Protein AF-A0AAX0VH75-F1 (afdb_monomer_lite)

pLDDT: mean 88.53, std 10.2, range [46.5, 97.81]

Structure (mmCIF, N/CA/C/O backbone):
data_AF-A0AAX0VH75-F1
#
_entry.id   AF-A0AAX0VH75-F1
#
loop_
_atom_site.group_PDB
_atom_site.id
_atom_site.type_symbol
_atom_site.label_atom_id
_atom_site.label_alt_id
_atom_site.label_comp_id
_atom_site.label_asym_id
_atom_site.label_entity_id
_atom_site.label_seq_id
_atom_site.pdbx_PDB_ins_code
_atom_site.Cartn_x
_atom_site.Cartn_y
_atom_site.Cartn_z
_atom_site.occupancy
_atom_site.B_iso_or_equiv
_atom_site.auth_seq_id
_atom_site.auth_comp_id
_atom_site.auth_asym_id
_atom_site.auth_atom_id
_atom_site.pdbx_PDB_model_num
ATOM 1 N N . MET A 1 1 ? 9.698 -13.480 22.261 1.00 50.78 1 MET A N 1
ATOM 2 C CA . MET A 1 1 ? 8.468 -12.678 22.106 1.00 50.78 1 MET A CA 1
ATOM 3 C C . MET A 1 1 ? 8.939 -11.273 21.812 1.00 50.78 1 MET A C 1
ATOM 5 O O . MET A 1 1 ? 9.611 -10.732 22.676 1.00 50.78 1 MET A O 1
ATOM 9 N N . ALA A 1 2 ? 8.714 -10.743 20.607 1.00 61.47 2 ALA A N 1
ATOM 10 C CA . ALA A 1 2 ? 9.054 -9.344 20.360 1.00 61.47 2 ALA A CA 1
ATOM 11 C C . ALA A 1 2 ? 8.208 -8.477 21.300 1.00 61.47 2 ALA A C 1
ATOM 13 O O . ALA A 1 2 ? 7.017 -8.759 21.461 1.00 61.47 2 ALA A O 1
ATOM 14 N N . THR A 1 3 ? 8.810 -7.495 21.959 1.00 82.94 3 THR A N 1
ATOM 15 C CA . THR A 1 3 ? 8.063 -6.594 22.846 1.00 82.94 3 THR A CA 1
ATOM 16 C C . THR A 1 3 ? 7.073 -5.760 22.019 1.00 82.94 3 THR A C 1
ATOM 18 O O . THR A 1 3 ? 7.251 -5.573 20.811 1.00 82.94 3 THR A O 1
ATOM 21 N N . ASP A 1 4 ? 6.002 -5.252 22.635 1.00 86.44 4 ASP A N 1
ATOM 22 C CA . ASP A 1 4 ? 5.012 -4.414 21.931 1.00 86.44 4 ASP A CA 1
ATOM 23 C C . ASP A 1 4 ? 5.658 -3.190 21.249 1.00 86.44 4 ASP A C 1
ATOM 25 O O . ASP A 1 4 ? 5.194 -2.716 20.206 1.00 86.44 4 ASP A O 1
ATOM 29 N N . GLU A 1 5 ? 6.763 -2.708 21.817 1.00 89.19 5 GLU A N 1
ATOM 30 C CA . GLU A 1 5 ? 7.578 -1.625 21.282 1.00 89.19 5 GLU A CA 1
ATOM 31 C C . GLU A 1 5 ? 8.346 -2.041 20.021 1.00 89.19 5 GLU A C 1
ATOM 33 O O . GLU A 1 5 ? 8.254 -1.356 19.001 1.00 89.19 5 GLU A O 1
ATOM 38 N N . GLU A 1 6 ? 9.004 -3.204 20.026 1.00 91.25 6 GLU A N 1
ATOM 39 C CA . GLU A 1 6 ? 9.681 -3.757 18.843 1.00 91.25 6 GLU A CA 1
ATOM 40 C C . GLU A 1 6 ? 8.696 -4.001 17.691 1.00 91.25 6 GLU A C 1
ATOM 42 O O . GLU A 1 6 ? 8.967 -3.666 16.534 1.00 91.25 6 GLU A O 1
ATOM 47 N N . ALA A 1 7 ? 7.509 -4.535 17.996 1.00 89.06 7 ALA A N 1
ATOM 48 C CA . ALA A 1 7 ? 6.465 -4.756 16.999 1.00 89.06 7 ALA A CA 1
ATOM 49 C C . ALA A 1 7 ? 5.952 -3.436 16.394 1.00 89.06 7 ALA A C 1
ATOM 51 O O . ALA A 1 7 ? 5.654 -3.365 15.193 1.00 89.06 7 ALA A O 1
ATOM 52 N N . ARG A 1 8 ? 5.851 -2.377 17.207 1.00 90.50 8 ARG A N 1
ATOM 53 C CA . ARG A 1 8 ? 5.499 -1.031 16.741 1.00 90.50 8 ARG A CA 1
ATOM 54 C C . ARG A 1 8 ? 6.602 -0.447 15.861 1.00 90.50 8 ARG A C 1
ATOM 56 O O . ARG A 1 8 ? 6.289 -0.015 14.753 1.00 90.50 8 ARG A O 1
ATOM 63 N N . ALA A 1 9 ? 7.856 -0.506 16.304 1.00 93.31 9 ALA A N 1
ATOM 64 C CA . ALA A 1 9 ? 9.009 -0.012 15.558 1.00 93.31 9 ALA A CA 1
ATOM 65 C C . ALA A 1 9 ? 9.133 -0.696 14.188 1.00 93.31 9 ALA A C 1
ATOM 67 O O . ALA A 1 9 ? 9.241 -0.022 13.166 1.00 93.31 9 ALA A O 1
ATOM 68 N N . ALA A 1 10 ? 8.997 -2.025 14.129 1.00 92.56 10 ALA A N 1
ATOM 69 C CA . ALA A 1 10 ? 9.039 -2.771 12.872 1.00 92.56 10 ALA A CA 1
ATOM 70 C C . ALA A 1 10 ? 7.909 -2.377 11.906 1.00 92.56 10 ALA A C 1
ATOM 72 O O . ALA A 1 10 ? 8.100 -2.342 10.688 1.00 92.56 10 ALA A O 1
ATOM 73 N N . ARG A 1 11 ? 6.708 -2.082 12.422 1.00 91.88 11 ARG A N 1
ATOM 74 C CA . ARG A 1 11 ? 5.596 -1.604 11.589 1.00 91.88 11 ARG A CA 1
ATOM 75 C C . ARG A 1 11 ? 5.873 -0.210 11.041 1.00 91.88 11 ARG A C 1
ATOM 77 O O . ARG A 1 11 ? 5.622 0.025 9.861 1.00 91.88 11 ARG A O 1
ATOM 84 N N . ASP A 1 12 ? 6.334 0.693 11.894 1.00 93.56 12 ASP A N 1
ATOM 85 C CA . ASP A 1 12 ? 6.568 2.083 11.522 1.00 93.56 12 ASP A CA 1
ATOM 86 C C . ASP A 1 12 ? 7.750 2.169 10.527 1.00 93.56 12 ASP A C 1
ATOM 88 O O . ASP A 1 12 ? 7.634 2.855 9.516 1.00 93.56 12 ASP A O 1
ATOM 92 N N . ALA A 1 13 ? 8.790 1.338 10.686 1.00 95.31 13 ALA A N 1
ATOM 93 C CA . ALA A 1 13 ? 9.878 1.184 9.712 1.00 95.31 13 ALA A CA 1
ATOM 94 C C . ALA A 1 13 ? 9.393 0.687 8.336 1.00 95.31 13 ALA A C 1
ATOM 96 O O . ALA A 1 13 ? 9.790 1.220 7.304 1.00 95.31 13 ALA A O 1
ATOM 97 N N . ARG A 1 14 ? 8.485 -0.299 8.293 1.00 93.88 14 ARG A N 1
ATOM 98 C CA . ARG A 1 14 ? 7.885 -0.755 7.022 1.00 93.88 14 ARG A CA 1
ATOM 99 C C . ARG A 1 14 ? 7.065 0.339 6.346 1.00 93.88 14 ARG A C 1
ATOM 101 O O . ARG A 1 14 ? 7.078 0.450 5.125 1.00 93.88 14 ARG A O 1
ATOM 108 N N . LEU A 1 15 ? 6.320 1.119 7.131 1.00 95.44 15 LEU A N 1
ATOM 109 C CA . LEU A 1 15 ? 5.542 2.240 6.607 1.00 95.44 15 LEU A CA 1
ATOM 110 C C . LEU A 1 15 ? 6.460 3.315 6.018 1.00 95.44 15 LEU A C 1
ATOM 112 O O . LEU A 1 15 ? 6.176 3.813 4.931 1.00 95.44 15 LEU A O 1
ATOM 116 N N . GLN A 1 16 ? 7.562 3.610 6.708 1.00 96.38 16 GLN A N 1
ATOM 117 C CA . GLN A 1 16 ? 8.583 4.545 6.256 1.00 96.38 16 GLN A CA 1
ATOM 118 C C . GLN A 1 16 ? 9.238 4.080 4.950 1.00 96.38 16 GLN A C 1
ATOM 120 O O . GLN A 1 16 ? 9.269 4.841 3.991 1.00 96.38 16 GLN A O 1
ATOM 125 N N . GLN A 1 17 ? 9.643 2.812 4.859 1.00 96.56 17 GLN A N 1
ATOM 126 C CA . GLN A 1 17 ? 10.214 2.248 3.632 1.00 96.56 17 GLN A CA 1
ATOM 127 C C . GLN A 1 17 ? 9.259 2.377 2.434 1.00 96.56 17 GLN A C 1
ATOM 129 O O . GLN A 1 17 ? 9.669 2.743 1.332 1.00 96.56 17 GLN A O 1
ATOM 134 N N . LEU A 1 18 ? 7.966 2.085 2.631 1.00 96.31 18 LEU A N 1
ATOM 135 C CA . LEU A 1 18 ? 6.978 2.229 1.561 1.00 96.31 18 LEU A CA 1
ATOM 136 C C . LEU A 1 18 ? 6.772 3.700 1.168 1.00 96.31 18 LEU A C 1
ATOM 138 O O . LEU A 1 18 ? 6.535 3.996 -0.002 1.00 96.31 18 LEU A O 1
ATOM 142 N N . HIS A 1 19 ? 6.855 4.613 2.136 1.00 96.31 19 HIS A N 1
ATOM 143 C CA . HIS A 1 19 ? 6.774 6.047 1.888 1.00 96.31 19 HIS A CA 1
ATOM 144 C C . HIS A 1 19 ? 7.971 6.552 1.084 1.00 96.31 19 HIS A C 1
ATOM 146 O O . HIS A 1 19 ? 7.763 7.183 0.057 1.00 96.31 19 HIS A O 1
ATOM 152 N N . GLU A 1 20 ? 9.195 6.203 1.475 1.00 97.81 20 GLU A N 1
ATOM 153 C CA . GLU A 1 20 ? 10.419 6.546 0.738 1.00 97.81 20 GLU A CA 1
ATOM 154 C C . GLU A 1 20 ? 10.370 6.038 -0.701 1.00 97.81 20 GLU A C 1
ATOM 156 O O . GLU A 1 20 ? 10.697 6.767 -1.634 1.00 97.81 20 GLU A O 1
ATOM 161 N N . ARG A 1 21 ? 9.869 4.816 -0.901 1.00 97.06 21 ARG A N 1
ATOM 162 C CA . ARG A 1 21 ? 9.662 4.262 -2.238 1.00 97.06 21 ARG A CA 1
ATOM 163 C C . ARG A 1 21 ? 8.667 5.078 -3.064 1.00 97.06 21 ARG A C 1
ATOM 165 O O . ARG A 1 21 ? 8.894 5.290 -4.252 1.00 97.06 21 ARG A O 1
ATOM 172 N N . LEU A 1 22 ? 7.554 5.498 -2.462 1.00 96.56 22 LEU A N 1
ATOM 173 C CA . LEU A 1 22 ? 6.585 6.357 -3.142 1.00 96.56 22 LEU A CA 1
ATOM 174 C C . LEU A 1 22 ? 7.213 7.707 -3.498 1.00 96.56 22 LEU A C 1
ATOM 176 O O . LEU A 1 22 ? 7.032 8.158 -4.623 1.00 96.56 22 LEU A O 1
ATOM 180 N N . THR A 1 23 ? 7.948 8.325 -2.573 1.00 96.94 23 THR A N 1
ATOM 181 C CA . THR A 1 23 ? 8.645 9.593 -2.814 1.00 96.94 23 THR A CA 1
ATOM 182 C C . THR A 1 23 ? 9.612 9.458 -3.983 1.00 96.94 23 THR A C 1
ATOM 184 O O . THR A 1 23 ? 9.488 10.203 -4.946 1.00 96.94 23 THR A O 1
ATOM 187 N N . ALA A 1 24 ? 10.456 8.422 -3.988 1.00 96.06 24 ALA A N 1
ATOM 188 C CA . ALA A 1 24 ? 11.366 8.156 -5.098 1.00 96.06 24 ALA A CA 1
ATOM 189 C C . ALA A 1 24 ? 10.626 7.963 -6.434 1.00 96.06 24 ALA A C 1
ATOM 191 O O . ALA A 1 24 ? 11.065 8.479 -7.455 1.00 96.06 24 ALA A O 1
ATOM 192 N N . ALA A 1 25 ? 9.488 7.259 -6.444 1.00 94.44 25 ALA A N 1
ATOM 193 C CA . ALA A 1 25 ? 8.685 7.083 -7.656 1.00 94.44 25 ALA A CA 1
ATOM 194 C C . ALA A 1 25 ? 8.087 8.404 -8.170 1.00 94.44 25 ALA A C 1
ATOM 196 O O . ALA A 1 25 ? 7.979 8.592 -9.379 1.00 94.44 25 ALA A O 1
ATOM 197 N N . VAL A 1 26 ? 7.704 9.312 -7.268 1.00 94.31 26 VAL A N 1
ATOM 198 C CA . VAL A 1 26 ? 7.225 10.655 -7.624 1.00 94.31 26 VAL A CA 1
ATOM 199 C C . VAL A 1 26 ? 8.375 11.529 -8.126 1.00 94.31 26 VAL A C 1
ATOM 201 O O . VAL A 1 26 ? 8.192 12.232 -9.115 1.00 94.31 26 VAL A O 1
ATOM 204 N N . ASP A 1 27 ? 9.561 11.439 -7.521 1.00 95.00 27 ASP A N 1
ATOM 205 C CA . ASP A 1 27 ? 10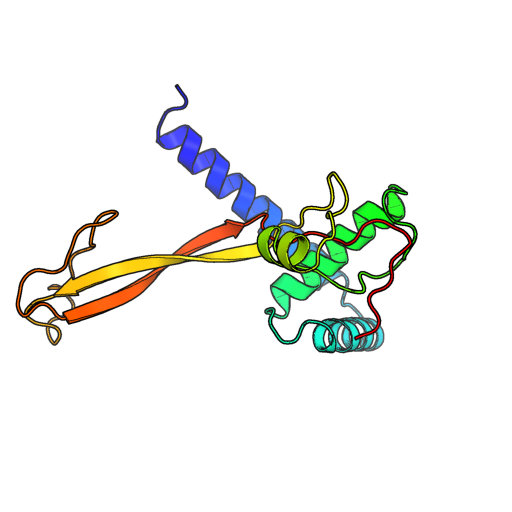.750 12.200 -7.930 1.00 95.00 27 ASP A CA 1
ATOM 206 C C . ASP A 1 27 ? 11.218 11.851 -9.354 1.00 95.00 27 ASP A C 1
ATOM 208 O O . ASP A 1 27 ? 11.831 12.681 -10.021 1.00 95.00 27 ASP A O 1
ATOM 212 N N . GLN A 1 28 ? 10.899 10.651 -9.857 1.00 91.62 28 GLN A N 1
ATOM 213 C CA . GLN A 1 28 ? 11.158 10.270 -11.253 1.00 91.62 28 GLN A CA 1
ATOM 214 C C . GLN A 1 28 ? 10.203 10.934 -12.262 1.00 91.62 28 GLN A C 1
ATOM 216 O O . GLN A 1 28 ? 10.451 10.874 -13.465 1.00 91.62 28 GLN A O 1
ATOM 221 N N . LEU A 1 29 ? 9.115 11.576 -11.819 1.00 93.31 29 LEU A N 1
ATOM 222 C CA . LEU A 1 29 ? 8.161 12.269 -12.692 1.00 93.31 29 LEU A CA 1
ATOM 223 C C . LEU A 1 29 ? 8.628 13.702 -12.987 1.00 93.31 29 LEU A C 1
ATOM 225 O O . LEU A 1 29 ? 8.005 14.684 -12.577 1.00 93.31 29 LEU A O 1
ATOM 229 N N . VAL A 1 30 ? 9.755 13.817 -13.688 1.00 93.88 30 VAL A N 1
ATOM 230 C CA . VAL A 1 30 ? 10.450 15.094 -13.913 1.00 93.88 30 VAL A CA 1
ATOM 231 C C . VAL A 1 30 ? 9.870 15.863 -15.104 1.00 93.88 30 VAL A C 1
ATOM 233 O O . VAL A 1 30 ? 9.799 17.092 -15.074 1.00 93.88 30 VAL A O 1
ATOM 236 N N . SER A 1 31 ? 9.438 15.164 -16.157 1.00 93.75 31 SER A N 1
ATOM 237 C CA . SER A 1 31 ? 8.956 15.770 -17.403 1.00 93.75 31 SER A CA 1
ATOM 238 C C . SER A 1 31 ? 7.449 15.609 -17.618 1.00 93.75 31 SER A C 1
ATOM 240 O O . SER A 1 31 ? 6.797 14.733 -17.048 1.00 93.75 31 SER A O 1
ATOM 242 N N . GLY A 1 32 ? 6.878 16.429 -18.509 1.00 91.88 32 GLY A N 1
ATOM 243 C CA . GLY A 1 32 ? 5.473 16.297 -18.913 1.00 91.88 32 GLY A CA 1
ATOM 244 C C . GLY A 1 32 ? 5.141 14.930 -19.528 1.00 91.88 32 GLY A C 1
ATOM 245 O O . GLY A 1 32 ? 4.052 14.409 -19.295 1.00 91.88 32 GLY A O 1
ATOM 246 N N . GLU A 1 33 ? 6.084 14.311 -20.243 1.00 93.06 33 GLU A N 1
ATOM 247 C CA . GLU A 1 33 ? 5.914 12.955 -20.783 1.00 93.06 33 GLU A CA 1
ATOM 248 C C . GLU A 1 33 ? 5.925 11.886 -19.679 1.00 93.06 33 GLU A C 1
ATOM 250 O O . GLU A 1 33 ? 5.184 10.906 -19.767 1.00 93.06 33 GLU A O 1
ATOM 255 N N . ASP A 1 34 ? 6.689 12.076 -18.597 1.00 90.31 34 ASP A N 1
ATOM 256 C CA . ASP A 1 34 ? 6.638 11.180 -17.432 1.00 90.31 34 ASP A CA 1
ATOM 257 C C . ASP A 1 34 ? 5.266 11.238 -16.762 1.00 90.31 34 ASP A C 1
ATOM 259 O O . ASP A 1 34 ? 4.645 10.203 -16.506 1.00 90.31 34 ASP A O 1
ATOM 263 N N . TRP A 1 35 ? 4.746 12.451 -16.560 1.00 92.56 35 TRP A N 1
ATOM 264 C CA . TRP A 1 35 ? 3.404 12.662 -16.023 1.00 92.56 35 TRP A CA 1
ATOM 265 C C . TRP A 1 35 ? 2.321 12.067 -16.918 1.00 92.56 35 TRP A C 1
ATOM 267 O O . TRP A 1 35 ? 1.404 11.413 -16.418 1.00 92.56 35 TRP A O 1
ATOM 277 N N . LYS A 1 36 ? 2.428 12.240 -18.238 1.00 94.00 36 LYS A N 1
ATOM 278 C CA . LYS A 1 36 ? 1.485 11.665 -19.199 1.00 94.00 36 LYS A CA 1
ATOM 279 C C . LYS A 1 36 ? 1.452 10.140 -19.102 1.00 94.00 36 LYS A C 1
ATOM 281 O O . LYS A 1 36 ? 0.376 9.579 -18.895 1.00 94.00 36 LYS A O 1
ATOM 286 N N . ARG A 1 37 ? 2.614 9.479 -19.149 1.00 89.75 37 ARG A N 1
ATOM 287 C CA . ARG A 1 37 ? 2.721 8.016 -19.001 1.00 89.75 37 ARG A CA 1
ATOM 288 C C . ARG A 1 37 ? 2.158 7.534 -17.662 1.00 89.75 37 ARG A C 1
ATOM 290 O O . ARG A 1 37 ? 1.399 6.564 -17.617 1.00 89.75 37 ARG A O 1
ATOM 297 N N . ALA A 1 38 ? 2.464 8.237 -16.570 1.00 90.06 38 ALA A N 1
ATOM 298 C CA . ALA A 1 38 ? 1.939 7.910 -15.246 1.00 90.06 38 ALA A CA 1
ATOM 299 C C . ALA A 1 38 ? 0.403 8.012 -15.182 1.00 90.06 38 ALA A C 1
ATOM 301 O O . ALA A 1 38 ? -0.257 7.142 -14.605 1.00 90.06 38 ALA A O 1
ATOM 302 N N . LEU A 1 39 ? -0.185 9.045 -15.793 1.00 92.44 39 LEU A N 1
ATOM 303 C CA . LEU A 1 39 ? -1.636 9.243 -15.843 1.00 92.44 39 LEU A CA 1
ATOM 304 C C . LEU A 1 39 ? -2.339 8.216 -16.742 1.00 92.44 39 LEU A C 1
ATOM 306 O O . LEU A 1 39 ? -3.387 7.691 -16.356 1.00 92.44 39 LEU A O 1
ATOM 310 N N . GLU A 1 40 ? -1.759 7.879 -17.896 1.00 91.62 40 GLU A N 1
ATOM 311 C CA . GLU A 1 40 ? -2.257 6.819 -18.786 1.00 91.62 40 GLU A CA 1
ATOM 312 C C . GLU A 1 40 ? -2.323 5.471 -18.059 1.00 91.62 40 GLU A C 1
ATOM 314 O O . GLU A 1 40 ? -3.330 4.755 -18.115 1.00 91.62 40 GLU A O 1
ATOM 319 N N . PHE A 1 41 ? -1.288 5.150 -17.286 1.00 88.56 41 PHE A N 1
ATOM 320 C CA . PHE A 1 41 ? -1.288 3.959 -16.452 1.00 88.56 41 PHE A CA 1
ATOM 321 C C . PHE A 1 41 ? -2.301 4.039 -15.304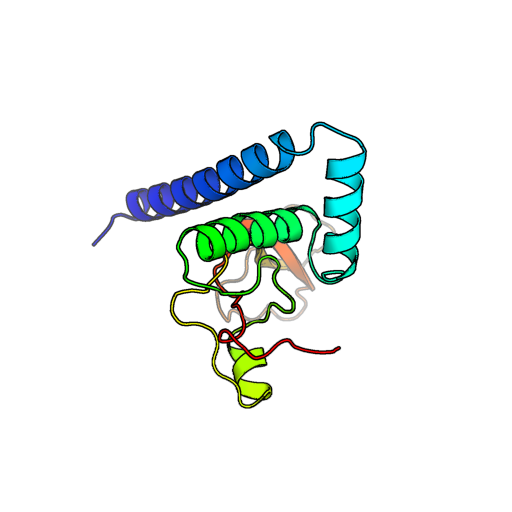 1.00 88.56 41 PHE A C 1
ATOM 323 O O . PHE A 1 41 ? -3.052 3.086 -15.077 1.00 88.56 41 PHE A O 1
ATOM 330 N N . ALA A 1 42 ? -2.406 5.180 -14.618 1.00 90.31 42 ALA A N 1
ATOM 331 C CA . ALA A 1 42 ? -3.388 5.376 -13.551 1.00 90.31 42 ALA A CA 1
ATOM 332 C C . ALA A 1 42 ? -4.835 5.196 -14.021 1.00 90.31 42 ALA A C 1
ATOM 334 O O . ALA A 1 42 ? -5.653 4.621 -13.294 1.00 90.31 42 ALA A O 1
ATOM 335 N N . ALA A 1 43 ? -5.149 5.565 -15.264 1.00 90.44 43 ALA A N 1
ATOM 336 C CA . ALA A 1 43 ? -6.462 5.323 -15.857 1.00 90.44 43 ALA A CA 1
ATOM 337 C C . ALA A 1 43 ? -6.827 3.820 -15.918 1.00 90.44 43 ALA A C 1
ATOM 339 O O . ALA A 1 43 ? -8.004 3.439 -15.820 1.00 90.44 43 ALA A O 1
ATOM 340 N N . ARG A 1 44 ? -5.831 2.923 -15.991 1.00 86.75 44 ARG A N 1
ATOM 341 C CA . ARG A 1 44 ? -6.027 1.460 -15.949 1.00 86.75 44 ARG A CA 1
ATOM 342 C C . ARG A 1 44 ? -6.348 0.950 -14.537 1.00 86.75 44 ARG A C 1
ATOM 344 O O . ARG A 1 44 ? -6.954 -0.115 -14.402 1.00 86.75 44 ARG A O 1
ATOM 351 N N . PHE A 1 45 ? -6.053 1.723 -13.495 1.00 85.62 45 PHE A N 1
ATOM 352 C CA . PHE A 1 45 ? -6.261 1.361 -12.091 1.00 85.62 45 PHE A CA 1
ATOM 353 C C . PHE A 1 45 ? -7.202 2.326 -11.357 1.00 85.62 45 PHE A C 1
ATOM 355 O O . PHE A 1 45 ? -7.015 2.595 -10.178 1.00 85.62 45 PHE A O 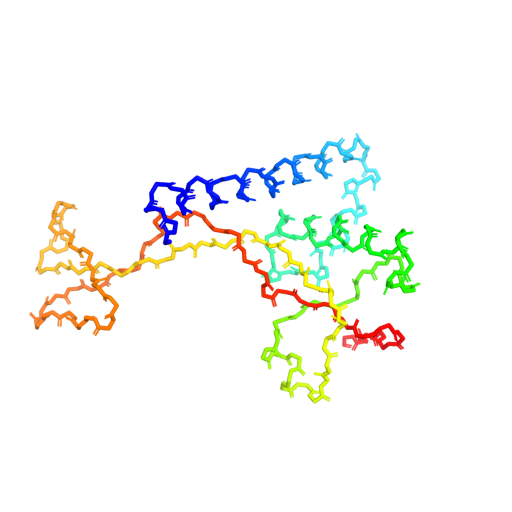1
ATOM 362 N N . ARG A 1 46 ? -8.296 2.763 -12.002 1.00 84.75 46 ARG A N 1
ATOM 363 C CA . ARG A 1 46 ? -9.293 3.718 -11.451 1.00 84.75 46 ARG A CA 1
ATOM 364 C C . ARG A 1 46 ? -9.839 3.438 -10.038 1.00 84.75 46 ARG A C 1
ATOM 366 O O . ARG A 1 46 ? -10.392 4.327 -9.409 1.00 84.75 46 ARG A O 1
ATOM 373 N N . ALA A 1 47 ? -9.746 2.199 -9.553 1.00 87.38 47 ALA A N 1
ATOM 374 C CA . ALA A 1 47 ? -10.165 1.815 -8.201 1.00 87.38 47 ALA A CA 1
ATOM 375 C C . ALA A 1 47 ? -9.054 1.983 -7.143 1.00 87.38 47 ALA A C 1
ATOM 377 O O . ALA A 1 47 ? -9.241 1.595 -5.989 1.00 87.38 47 ALA A O 1
ATOM 378 N N . LYS A 1 48 ? -7.876 2.475 -7.533 1.00 89.12 48 LYS A N 1
ATOM 379 C CA . LYS A 1 48 ? -6.721 2.733 -6.673 1.00 89.12 48 LYS A CA 1
ATOM 380 C C . LYS A 1 48 ? -6.469 4.230 -6.602 1.00 89.12 48 LYS A C 1
ATOM 382 O O . LYS A 1 48 ? -6.796 4.971 -7.524 1.00 89.12 48 LYS A O 1
ATOM 387 N N . SER A 1 49 ? -5.880 4.673 -5.494 1.00 92.94 49 SER A N 1
ATOM 388 C CA . SER A 1 49 ? -5.335 6.026 -5.433 1.00 92.94 49 SER A CA 1
ATOM 389 C C . SER A 1 49 ? -4.176 6.154 -6.421 1.00 92.94 49 SER A C 1
ATOM 391 O O . SER A 1 49 ? -3.511 5.165 -6.745 1.00 92.94 49 SER A O 1
ATOM 393 N N . PHE A 1 50 ? -3.903 7.379 -6.865 1.00 93.81 50 PHE A N 1
ATOM 394 C CA . PHE A 1 50 ? -2.744 7.661 -7.708 1.00 93.81 50 PHE A CA 1
ATOM 395 C C . PHE A 1 50 ? -1.438 7.184 -7.045 1.00 93.81 50 PHE A C 1
ATOM 397 O O . PHE A 1 50 ? -0.664 6.459 -7.657 1.00 93.81 50 PHE A O 1
ATOM 404 N N . ASN A 1 51 ? -1.266 7.432 -5.744 1.00 95.00 51 ASN A N 1
ATOM 405 C CA . ASN A 1 51 ? -0.097 6.959 -4.993 1.00 95.00 51 ASN A CA 1
ATOM 406 C C . ASN A 1 51 ? 0.039 5.428 -4.989 1.00 95.00 51 ASN A C 1
ATOM 408 O O . ASN A 1 51 ? 1.124 4.904 -5.220 1.00 95.00 51 ASN A O 1
ATOM 412 N N . ASN A 1 52 ? -1.053 4.688 -4.755 1.00 94.75 52 ASN A N 1
ATOM 413 C CA . ASN A 1 52 ? -0.994 3.223 -4.802 1.00 94.75 52 ASN A CA 1
ATOM 414 C C . ASN A 1 52 ? -0.748 2.715 -6.229 1.00 94.75 52 ASN A C 1
ATOM 416 O O . ASN A 1 52 ? -0.093 1.696 -6.402 1.00 94.75 52 ASN A O 1
ATOM 420 N N . THR A 1 53 ? -1.214 3.442 -7.243 1.00 93.69 53 THR A N 1
ATOM 421 C CA . THR A 1 53 ? -0.899 3.159 -8.647 1.00 93.69 53 THR A CA 1
ATOM 422 C C . THR A 1 53 ? 0.602 3.304 -8.914 1.00 93.69 53 THR A C 1
ATOM 424 O O . THR A 1 53 ? 1.204 2.389 -9.469 1.00 93.69 53 THR A O 1
ATOM 427 N N . LEU A 1 54 ? 1.230 4.401 -8.481 1.00 94.19 54 LEU A N 1
ATOM 428 C CA . LEU A 1 54 ? 2.679 4.586 -8.628 1.00 94.19 54 LEU A CA 1
ATOM 429 C C . LEU A 1 54 ? 3.475 3.515 -7.870 1.00 94.19 54 LEU A C 1
ATOM 431 O O . LEU A 1 54 ? 4.457 2.993 -8.390 1.00 94.19 54 LEU A O 1
ATOM 435 N N . LEU A 1 55 ? 3.019 3.115 -6.678 1.00 95.06 55 LEU A N 1
ATOM 436 C CA . LEU A 1 55 ? 3.628 2.008 -5.936 1.00 95.06 55 LEU A CA 1
ATOM 437 C C . LEU A 1 55 ? 3.550 0.679 -6.694 1.00 95.06 55 LEU A C 1
ATOM 439 O O . LEU A 1 55 ? 4.526 -0.071 -6.699 1.00 95.06 55 LEU A O 1
ATOM 443 N N . ILE A 1 56 ? 2.407 0.372 -7.309 1.00 93.38 56 ILE A N 1
ATOM 444 C CA . ILE A 1 56 ? 2.226 -0.818 -8.153 1.00 93.38 56 ILE A CA 1
ATOM 445 C C . ILE A 1 56 ? 3.185 -0.770 -9.343 1.00 93.38 56 ILE A C 1
ATOM 447 O O . ILE A 1 56 ? 3.861 -1.764 -9.600 1.00 93.38 56 ILE A O 1
ATOM 451 N N . TRP A 1 57 ? 3.265 0.373 -10.036 1.00 92.25 57 TRP A N 1
ATOM 452 C CA . TRP A 1 57 ? 4.189 0.568 -11.156 1.00 92.25 57 TRP A CA 1
ATOM 453 C C . TRP A 1 57 ? 5.621 0.291 -10.71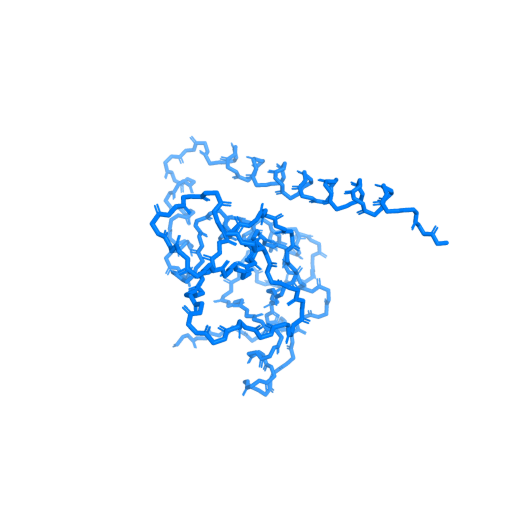4 1.00 92.25 57 TRP A C 1
ATOM 455 O O . TRP A 1 57 ? 6.274 -0.588 -11.270 1.00 92.25 57 TRP A O 1
ATOM 465 N N . ALA A 1 58 ? 6.110 1.016 -9.705 1.00 93.50 58 ALA A N 1
ATOM 466 C CA . ALA A 1 58 ? 7.494 0.909 -9.263 1.00 93.50 58 ALA A CA 1
ATOM 467 C C . ALA A 1 58 ? 7.838 -0.532 -8.866 1.00 93.50 58 ALA A C 1
ATOM 469 O O . ALA A 1 58 ? 8.873 -1.047 -9.259 1.00 93.50 58 ALA A O 1
ATOM 470 N N . GLN A 1 59 ? 6.967 -1.207 -8.109 1.00 94.31 59 GLN A N 1
ATOM 471 C CA . GLN A 1 59 ? 7.197 -2.601 -7.701 1.00 94.31 59 GLN A CA 1
ATOM 472 C C . GLN A 1 59 ? 7.172 -3.573 -8.875 1.00 94.31 59 GLN A C 1
ATOM 474 O O . GLN A 1 59 ? 7.887 -4.572 -8.862 1.00 94.31 59 GLN A O 1
ATOM 479 N N . HIS A 1 60 ? 6.344 -3.308 -9.882 1.00 92.19 60 HIS A N 1
ATOM 480 C CA . HIS A 1 60 ? 6.340 -4.101 -11.099 1.00 92.19 60 HIS A CA 1
ATOM 481 C C . HIS A 1 60 ? 7.641 -3.937 -11.886 1.00 92.19 60 HIS A C 1
ATOM 483 O O . HIS A 1 60 ? 8.162 -4.932 -12.383 1.00 92.19 60 HIS A O 1
ATOM 489 N N . LEU A 1 61 ? 8.165 -2.712 -11.977 1.00 91.38 61 LEU A N 1
ATOM 490 C CA . LEU A 1 61 ? 9.421 -2.441 -12.667 1.00 91.38 61 LEU A CA 1
ATOM 491 C C . LEU A 1 61 ? 10.581 -3.222 -12.034 1.00 91.38 61 LEU A C 1
ATOM 493 O O . LEU A 1 61 ? 11.257 -3.941 -12.760 1.00 91.38 61 LEU A O 1
ATOM 497 N N . ASP A 1 62 ? 10.718 -3.222 -10.700 1.00 92.56 62 ASP A N 1
ATOM 498 C CA . ASP A 1 62 ? 11.727 -4.049 -10.011 1.00 92.56 62 ASP A CA 1
ATOM 499 C C . ASP A 1 62 ? 11.600 -5.536 -10.380 1.00 92.56 62 ASP A C 1
ATOM 501 O O . ASP A 1 62 ? 12.591 -6.238 -10.580 1.00 92.56 62 ASP A O 1
ATOM 505 N N . LEU A 1 63 ? 10.365 -6.050 -10.449 1.00 91.56 63 LEU A N 1
ATOM 506 C CA . LEU A 1 63 ? 10.116 -7.442 -10.819 1.00 91.56 63 LEU A CA 1
ATOM 507 C C . LEU A 1 63 ? 10.486 -7.710 -12.281 1.00 91.56 63 LEU A C 1
ATOM 509 O O . LEU A 1 63 ? 10.968 -8.801 -12.583 1.00 91.56 63 LEU A O 1
ATOM 513 N N . TYR A 1 64 ? 10.248 -6.755 -13.178 1.00 91.06 64 TYR A N 1
ATOM 514 C CA . TYR A 1 64 ? 10.605 -6.861 -14.590 1.00 91.06 64 TYR A CA 1
ATOM 515 C C . TYR A 1 64 ? 12.125 -6.844 -14.777 1.00 91.06 64 TYR A C 1
ATOM 517 O O . TYR A 1 64 ? 12.670 -7.744 -15.410 1.00 91.06 64 TYR A O 1
ATOM 525 N N . GLU A 1 65 ? 12.818 -5.900 -14.140 1.00 92.06 65 GLU A N 1
ATOM 526 C CA . GLU A 1 65 ? 14.283 -5.796 -14.157 1.00 92.06 65 GLU A CA 1
ATOM 527 C C . GLU A 1 65 ? 14.955 -7.032 -13.546 1.00 92.06 65 GLU A C 1
ATOM 529 O O . GLU A 1 65 ? 15.963 -7.519 -14.055 1.00 92.06 65 GLU A O 1
ATOM 534 N N . ALA A 1 66 ? 14.353 -7.615 -12.506 1.00 91.44 66 ALA A N 1
ATOM 535 C CA . ALA A 1 66 ? 14.798 -8.875 -11.916 1.00 91.44 66 ALA A CA 1
ATOM 536 C C . ALA A 1 66 ? 14.403 -10.129 -12.732 1.00 91.44 66 ALA A C 1
ATOM 538 O O . ALA A 1 66 ? 14.602 -11.252 -12.258 1.00 91.44 66 ALA A O 1
ATOM 539 N N . GLY A 1 67 ? 13.785 -9.974 -13.910 1.00 91.00 67 GLY A N 1
ATOM 540 C CA . GLY A 1 67 ? 13.355 -11.076 -14.779 1.00 91.00 67 GLY A CA 1
ATOM 541 C C . GLY A 1 67 ? 12.240 -11.951 -14.191 1.00 91.00 67 GLY A C 1
ATOM 542 O O . GLY A 1 67 ? 12.042 -13.089 -14.614 1.00 91.00 67 GLY A O 1
ATOM 543 N N . ARG A 1 68 ? 11.513 -11.457 -13.181 1.00 88.94 68 ARG A N 1
ATOM 544 C CA . ARG A 1 68 ? 10.401 -12.166 -12.520 1.00 88.94 68 ARG A CA 1
ATOM 545 C C . ARG A 1 68 ? 9.082 -12.041 -13.278 1.00 88.94 68 ARG A C 1
ATOM 547 O O . ARG A 1 68 ? 8.187 -12.857 -13.066 1.00 88.94 68 ARG A O 1
ATOM 554 N N . THR A 1 69 ? 8.960 -11.044 -14.148 1.00 85.75 69 THR A N 1
ATOM 555 C CA . THR A 1 69 ? 7.855 -10.880 -15.099 1.00 85.75 69 THR A CA 1
ATOM 556 C C . THR A 1 69 ? 8.423 -10.591 -16.484 1.00 85.75 69 THR A C 1
ATOM 558 O O . THR A 1 69 ? 9.465 -9.958 -16.608 1.00 85.75 69 THR A O 1
ATOM 561 N N . SER A 1 70 ? 7.748 -11.076 -17.524 1.00 84.56 70 SER A N 1
ATOM 562 C CA . SER A 1 70 ? 8.123 -10.839 -18.922 1.00 84.56 70 SER A CA 1
ATOM 563 C C . SER A 1 70 ? 7.463 -9.598 -19.519 1.00 84.56 70 SER A C 1
ATOM 565 O O . SER A 1 70 ? 7.906 -9.105 -20.551 1.00 84.56 70 SER A O 1
ATOM 567 N N . ALA A 1 71 ? 6.390 -9.101 -18.901 1.00 85.12 71 ALA A N 1
ATOM 568 C CA . ALA A 1 71 ? 5.735 -7.875 -19.333 1.00 85.12 71 ALA A CA 1
ATOM 569 C C . ALA A 1 71 ? 6.430 -6.671 -18.680 1.00 85.12 71 ALA A C 1
ATOM 571 O O . ALA A 1 71 ? 6.695 -6.752 -17.482 1.00 85.12 71 ALA A O 1
ATOM 572 N N . PRO A 1 72 ? 6.673 -5.565 -19.410 1.00 84.56 72 PRO A N 1
ATOM 573 C CA . PRO A 1 72 ? 7.253 -4.339 -18.851 1.00 84.56 72 PRO A CA 1
ATOM 574 C C . PRO A 1 72 ? 6.246 -3.523 -18.024 1.00 84.56 72 PRO A C 1
ATOM 576 O O . PRO A 1 72 ? 6.636 -2.782 -17.126 1.00 84.56 72 PRO A O 1
ATOM 579 N N . GLU A 1 73 ? 4.941 -3.727 -18.241 1.00 82.06 73 GLU A N 1
ATOM 580 C CA . GLU A 1 73 ? 3.867 -3.071 -17.486 1.00 82.06 73 GLU A CA 1
ATOM 581 C C . GLU A 1 73 ? 2.836 -4.067 -16.932 1.00 82.06 73 GLU A C 1
ATOM 583 O O . GLU A 1 73 ? 2.454 -5.025 -17.621 1.00 82.06 73 GLU A O 1
ATOM 588 N N . PRO A 1 74 ? 2.295 -3.828 -15.722 1.00 83.69 74 PRO A N 1
ATOM 589 C CA . PRO A 1 74 ? 1.280 -4.699 -15.158 1.00 83.69 74 PRO A CA 1
ATOM 590 C C . PRO A 1 74 ? -0.063 -4.454 -15.852 1.00 83.69 74 PRO A C 1
ATOM 592 O O . PRO A 1 74 ? -0.580 -3.339 -15.910 1.00 83.69 74 PRO A O 1
ATOM 595 N N . THR A 1 75 ? -0.677 -5.526 -16.348 1.00 77.25 75 THR A N 1
ATOM 596 C CA . THR A 1 75 ? -1.975 -5.433 -17.039 1.00 77.25 75 THR A CA 1
ATOM 597 C C . THR A 1 75 ? -3.157 -5.510 -16.074 1.00 77.25 75 THR A C 1
ATOM 599 O O . THR A 1 75 ? -4.208 -4.916 -16.314 1.00 77.25 75 THR A O 1
ATOM 602 N N . PHE A 1 76 ? -2.988 -6.227 -14.965 1.00 80.06 76 PHE A N 1
ATOM 603 C CA . PHE A 1 76 ? -4.025 -6.421 -13.964 1.00 80.06 76 PHE A CA 1
ATOM 604 C C . PHE A 1 76 ? -3.400 -6.713 -12.604 1.00 80.06 76 PHE A C 1
ATOM 606 O O . PHE A 1 76 ? -2.390 -7.406 -12.514 1.00 80.06 76 PHE A O 1
ATOM 613 N N . VAL A 1 77 ? -4.012 -6.195 -11.543 1.00 84.75 77 VAL A N 1
ATOM 614 C CA . VAL A 1 77 ? -3.591 -6.437 -10.163 1.00 84.75 77 VAL A CA 1
ATOM 615 C C . VAL A 1 77 ? -4.837 -6.661 -9.328 1.00 84.75 77 VAL A C 1
ATOM 617 O O . VAL A 1 77 ? -5.801 -5.895 -9.402 1.00 84.75 77 VAL A O 1
ATOM 620 N N . ALA A 1 78 ? -4.823 -7.725 -8.535 1.00 85.06 78 ALA A N 1
ATOM 621 C CA . ALA A 1 78 ? -5.977 -8.127 -7.751 1.00 85.06 78 ALA A CA 1
ATOM 622 C C . ALA A 1 78 ? -5.589 -8.766 -6.423 1.00 85.06 78 ALA A C 1
ATOM 624 O O . ALA A 1 78 ? -4.475 -9.251 -6.229 1.00 85.06 78 ALA A O 1
ATOM 625 N N . GLY A 1 79 ? -6.557 -8.783 -5.507 1.00 86.56 79 GLY A N 1
ATOM 626 C CA . GLY A 1 79 ? -6.447 -9.509 -4.251 1.00 86.56 79 GLY A CA 1
ATOM 627 C C . GLY A 1 79 ? -6.390 -11.022 -4.458 1.00 86.56 79 GLY A C 1
ATOM 628 O O . GLY A 1 79 ? -6.993 -11.544 -5.393 1.00 86.56 79 GLY A O 1
ATOM 629 N N . TYR A 1 80 ? -5.769 -11.761 -3.535 1.00 86.00 80 TYR A N 1
ATOM 630 C CA . TYR A 1 80 ? -5.739 -13.234 -3.592 1.00 86.00 80 TYR A CA 1
ATOM 631 C C . TYR A 1 80 ? -7.132 -13.872 -3.753 1.00 86.00 80 TYR A C 1
ATOM 633 O O . TYR A 1 80 ? -7.317 -14.781 -4.556 1.00 86.00 80 TYR A O 1
ATOM 641 N N . LYS A 1 81 ? -8.140 -13.372 -3.023 1.00 86.44 81 LYS A N 1
ATOM 642 C CA . LYS A 1 81 ? -9.523 -13.871 -3.134 1.00 86.44 81 LYS A CA 1
ATOM 643 C C . LYS A 1 81 ? -10.107 -13.662 -4.532 1.00 86.44 81 LYS A C 1
ATOM 645 O O . LYS A 1 81 ? -10.836 -14.520 -5.011 1.00 86.44 81 LYS A O 1
ATOM 650 N N . GLN A 1 82 ? -9.780 -12.541 -5.169 1.00 86.88 82 GLN A N 1
ATOM 651 C CA . GLN A 1 82 ? -10.243 -12.224 -6.514 1.00 86.88 82 GLN A CA 1
ATOM 652 C C . GLN A 1 82 ? -9.543 -13.109 -7.550 1.00 86.88 82 GLN A C 1
ATOM 654 O O . GLN A 1 82 ? -10.216 -13.659 -8.410 1.00 86.88 82 GLN A O 1
ATOM 659 N N . TRP A 1 83 ? -8.236 -13.353 -7.408 1.00 86.81 83 TRP A N 1
ATOM 660 C CA . TRP A 1 83 ? -7.527 -14.353 -8.215 1.00 86.81 83 TRP A CA 1
ATOM 661 C C . TRP A 1 83 ? -8.155 -15.745 -8.094 1.00 86.81 83 TRP A C 1
ATOM 663 O O . TRP A 1 83 ? -8.483 -16.365 -9.104 1.00 86.81 83 TRP A O 1
ATOM 673 N N . LYS A 1 84 ? -8.427 -16.188 -6.860 1.00 88.25 84 LYS A N 1
ATOM 674 C CA . LYS A 1 84 ? -9.094 -17.469 -6.602 1.00 88.25 84 LYS A CA 1
ATOM 675 C C . LYS A 1 84 ? -10.487 -17.536 -7.240 1.00 88.25 84 LYS A C 1
ATOM 677 O O . LYS A 1 84 ? -10.833 -18.565 -7.808 1.00 88.25 84 LYS A O 1
ATOM 682 N N . ALA A 1 85 ? -11.271 -16.457 -7.169 1.00 87.31 85 ALA A N 1
ATOM 683 C CA . ALA A 1 85 ? -12.597 -16.381 -7.789 1.00 87.31 85 ALA A CA 1
ATOM 684 C C . ALA A 1 85 ? -12.545 -16.475 -9.324 1.00 87.31 85 ALA A C 1
ATOM 686 O O . ALA A 1 85 ? -13.469 -17.000 -9.932 1.00 87.31 85 ALA A O 1
ATOM 687 N N . LEU A 1 86 ? -11.450 -16.023 -9.939 1.00 86.81 86 LEU A N 1
ATOM 688 C CA . LEU A 1 86 ? -11.191 -16.157 -11.375 1.00 86.81 86 LEU A CA 1
ATOM 689 C C . LEU A 1 86 ? -10.622 -17.537 -11.762 1.00 86.81 86 LEU A C 1
ATOM 691 O O . LEU A 1 86 ? -10.279 -17.743 -12.922 1.00 86.81 86 LEU A O 1
ATOM 695 N N . GLY A 1 87 ? -10.476 -18.476 -10.816 1.00 86.69 87 GLY A N 1
ATOM 696 C CA . GLY A 1 87 ? -9.888 -19.797 -11.076 1.00 86.69 87 GLY A CA 1
ATOM 697 C C . GLY A 1 87 ? -8.404 -19.733 -11.455 1.00 86.69 87 GLY A C 1
ATOM 698 O O . GLY A 1 87 ? -7.902 -20.576 -12.197 1.00 86.69 87 GLY A O 1
ATOM 699 N N . ARG A 1 88 ? -7.703 -18.695 -10.992 1.00 85.62 88 ARG A N 1
ATOM 700 C CA . ARG A 1 88 ? -6.318 -18.384 -11.354 1.00 85.62 88 ARG A CA 1
ATOM 701 C C . ARG A 1 88 ? -5.465 -18.263 -10.093 1.00 85.62 88 ARG A C 1
ATOM 703 O O . ARG A 1 88 ? -5.949 -17.896 -9.022 1.00 85.62 88 ARG A O 1
ATOM 710 N N . SER A 1 89 ? -4.173 -18.527 -10.245 1.00 84.62 89 SER A N 1
ATOM 711 C CA . SER A 1 89 ? -3.183 -18.326 -9.188 1.00 84.62 89 SER A CA 1
ATOM 712 C C . SER A 1 89 ? -2.354 -17.077 -9.492 1.00 84.62 89 SER A C 1
ATOM 714 O O . SER A 1 89 ? -2.045 -16.836 -10.657 1.00 84.62 89 SER A O 1
ATOM 716 N N . PRO A 1 90 ? -2.007 -16.263 -8.484 1.00 85.38 90 PRO A N 1
ATOM 717 C CA . PRO A 1 90 ? -1.102 -15.138 -8.678 1.00 85.38 90 PRO A CA 1
ATOM 718 C C . PRO A 1 90 ? 0.351 -15.594 -8.845 1.00 85.38 90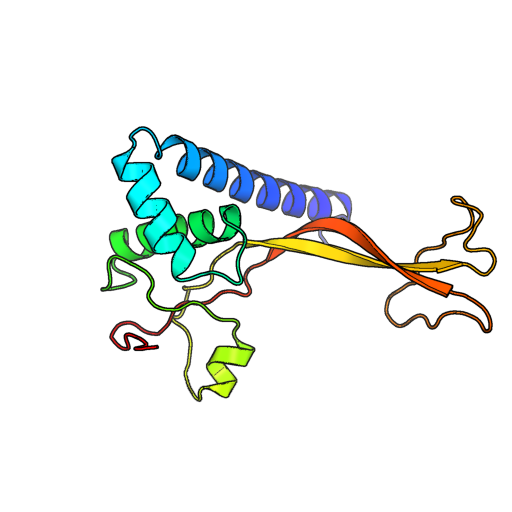 PRO A C 1
ATOM 720 O O . PRO A 1 90 ? 0.721 -16.689 -8.414 1.00 85.38 90 PRO A O 1
ATOM 723 N N . LEU A 1 91 ? 1.191 -14.713 -9.393 1.00 84.81 91 LEU A N 1
ATOM 724 C CA . LEU A 1 91 ? 2.640 -14.909 -9.443 1.00 84.81 91 LEU A CA 1
ATOM 725 C C . LEU A 1 91 ? 3.208 -15.108 -8.028 1.00 84.81 91 LEU A C 1
ATOM 727 O O . LEU A 1 91 ? 2.980 -14.295 -7.123 1.00 84.81 91 LEU A O 1
ATOM 731 N N . ALA A 1 92 ? 3.978 -16.179 -7.837 1.00 84.00 92 ALA A N 1
ATOM 732 C CA . ALA A 1 92 ? 4.699 -16.414 -6.591 1.00 84.00 92 ALA A CA 1
ATOM 733 C C . ALA A 1 92 ? 5.699 -15.272 -6.341 1.00 84.00 92 ALA A C 1
ATOM 735 O O . ALA A 1 92 ? 6.437 -14.876 -7.235 1.00 84.00 92 ALA A O 1
ATOM 736 N N . GLY A 1 93 ? 5.686 -14.699 -5.135 1.00 83.06 93 GLY A N 1
ATOM 737 C CA . GLY A 1 93 ? 6.487 -13.510 -4.813 1.00 83.06 93 GLY A CA 1
ATOM 738 C C . GLY A 1 93 ? 5.971 -12.195 -5.417 1.00 83.06 93 GLY A C 1
ATOM 739 O O . GLY A 1 93 ? 6.401 -11.136 -4.982 1.00 83.06 93 GLY A O 1
ATOM 740 N N . GLY A 1 94 ? 4.982 -12.223 -6.316 1.00 84.19 94 GLY A N 1
ATOM 741 C CA . GLY A 1 94 ? 4.414 -11.036 -6.967 1.00 84.19 94 GLY A CA 1
ATOM 742 C C . GLY A 1 94 ? 3.413 -10.252 -6.113 1.00 84.19 94 GLY A C 1
ATOM 743 O O . GLY A 1 94 ? 2.439 -9.733 -6.656 1.00 84.19 94 GLY A O 1
ATOM 744 N N . SER A 1 95 ? 3.578 -10.225 -4.782 1.00 87.50 95 SER A N 1
ATOM 745 C CA . SER A 1 95 ? 2.786 -9.331 -3.918 1.00 87.50 95 SER A CA 1
ATOM 746 C C . SER A 1 95 ? 3.299 -7.915 -3.996 1.00 87.50 95 SER A C 1
ATOM 748 O O . SER A 1 95 ? 4.492 -7.687 -3.849 1.00 87.50 95 SER A O 1
ATOM 750 N N . MET A 1 96 ? 2.363 -6.987 -4.083 1.00 91.25 96 MET A N 1
ATOM 751 C CA . MET A 1 96 ? 2.617 -5.564 -4.050 1.00 91.25 96 MET A CA 1
ATOM 752 C C . MET A 1 96 ? 2.146 -4.989 -2.726 1.00 91.25 96 MET A C 1
ATOM 754 O O . MET A 1 96 ? 1.065 -5.307 -2.221 1.00 91.25 96 MET A O 1
ATOM 758 N N . GLN A 1 97 ? 2.994 -4.142 -2.168 1.00 94.44 97 GLN A N 1
ATOM 759 C CA . GLN A 1 97 ? 2.714 -3.337 -1.002 1.00 94.44 97 GLN A CA 1
ATOM 760 C C . GLN A 1 97 ? 1.979 -2.066 -1.421 1.00 94.44 97 GLN A C 1
ATOM 762 O O . GLN A 1 97 ? 2.391 -1.367 -2.343 1.00 94.44 97 GLN A O 1
ATOM 767 N N . ILE A 1 98 ? 0.899 -1.761 -0.717 1.00 94.25 98 ILE A N 1
ATOM 768 C CA . ILE A 1 98 ? 0.106 -0.548 -0.899 1.00 94.25 98 ILE A CA 1
ATOM 769 C C . ILE A 1 98 ? -0.182 0.095 0.456 1.00 94.25 98 ILE A C 1
ATOM 771 O O . ILE A 1 98 ? -0.179 -0.577 1.495 1.00 94.25 98 ILE A O 1
ATOM 775 N N . PHE A 1 99 ? -0.499 1.388 0.447 1.00 94.75 99 PHE A N 1
ATOM 776 C CA . PHE A 1 99 ? -1.072 2.036 1.617 1.00 94.75 99 PHE A CA 1
ATOM 777 C C . PHE A 1 99 ? -2.534 1.637 1.771 1.00 94.75 99 PHE A C 1
ATOM 779 O O . PHE A 1 99 ? -3.322 1.700 0.822 1.00 94.75 99 PHE A O 1
ATOM 786 N N . ALA A 1 100 ? -2.907 1.279 2.996 1.00 92.38 100 ALA A N 1
ATOM 787 C CA . ALA A 1 100 ? -4.286 1.024 3.364 1.00 92.38 100 ALA A CA 1
ATOM 788 C C . ALA A 1 100 ? -4.647 1.747 4.669 1.00 92.38 100 ALA A C 1
ATOM 790 O O . ALA A 1 100 ? -3.843 1.791 5.605 1.00 92.38 100 ALA A O 1
ATOM 791 N N . PRO A 1 101 ? -5.866 2.293 4.772 1.00 92.62 101 PRO A N 1
ATOM 792 C CA . PRO A 1 101 ? -6.343 2.860 6.018 1.00 92.62 101 PRO A CA 1
ATOM 793 C C . PRO A 1 101 ? -6.710 1.755 7.011 1.00 92.62 101 PRO A C 1
ATOM 795 O O . PRO A 1 101 ? -7.525 0.878 6.719 1.00 92.62 101 PRO A O 1
ATOM 798 N N . LEU A 1 102 ? -6.169 1.825 8.226 1.00 92.75 102 LEU A N 1
ATOM 799 C CA . LEU A 1 102 ? -6.680 1.041 9.342 1.00 92.75 102 LEU A CA 1
ATOM 800 C C . LEU A 1 102 ? -7.912 1.740 9.910 1.00 92.75 102 LEU A C 1
ATOM 802 O O . LEU A 1 102 ? -7.805 2.739 10.625 1.00 92.75 102 LEU A O 1
ATOM 806 N N . MET A 1 103 ? -9.078 1.184 9.608 1.00 93.62 103 MET A N 1
ATOM 807 C CA . MET A 1 103 ? -10.348 1.645 10.156 1.00 93.62 103 MET A CA 1
ATOM 808 C C . MET A 1 103 ? -10.617 0.995 11.515 1.00 93.62 103 MET A C 1
ATOM 810 O O . MET A 1 103 ? -10.404 -0.205 11.690 1.00 93.62 103 MET A O 1
ATOM 814 N N . ALA A 1 104 ? -11.127 1.773 12.468 1.00 94.75 104 ALA A N 1
ATOM 815 C CA . ALA A 1 104 ? -11.700 1.255 13.706 1.00 94.75 104 ALA A CA 1
ATOM 816 C C . ALA A 1 104 ? -13.139 1.734 13.881 1.00 94.75 104 ALA A C 1
ATOM 818 O O . ALA A 1 104 ? -13.541 2.773 13.351 1.00 94.75 104 ALA A O 1
ATOM 819 N N . ARG A 1 105 ? -13.906 0.947 14.635 1.00 96.25 105 ARG A N 1
ATOM 820 C CA . ARG A 1 105 ? -15.292 1.243 14.987 1.00 96.25 105 ARG A CA 1
ATOM 821 C C . ARG A 1 105 ? -15.319 1.982 16.316 1.00 96.25 105 ARG A C 1
ATOM 823 O O . ARG A 1 105 ? -14.615 1.606 17.250 1.00 96.25 105 ARG A O 1
ATOM 830 N N . PHE A 1 106 ? -16.150 3.006 16.383 1.00 96.44 106 PHE A N 1
ATOM 831 C CA . PHE A 1 106 ? -16.426 3.776 17.583 1.00 96.44 106 PHE A CA 1
ATOM 832 C C . PHE A 1 106 ? -17.932 3.807 17.809 1.00 96.44 106 PHE A C 1
ATOM 834 O O . PHE A 1 106 ? -18.696 3.817 16.842 1.00 96.44 106 PHE A O 1
ATOM 841 N N . ALA A 1 107 ? -18.345 3.823 19.069 1.00 97.06 107 ALA A N 1
ATOM 842 C CA . ALA A 1 107 ? -19.740 3.901 19.468 1.00 97.06 107 ALA A CA 1
ATOM 843 C C . ALA A 1 107 ? -19.956 5.050 20.453 1.00 97.06 107 ALA A C 1
ATOM 845 O O . ALA A 1 107 ? -19.050 5.401 21.209 1.00 97.06 107 ALA A O 1
ATOM 846 N N . SER A 1 108 ? -21.147 5.640 20.430 1.00 96.50 108 SER A N 1
ATOM 847 C CA . SER A 1 108 ? -21.556 6.655 21.398 1.00 96.50 108 SER A CA 1
ATOM 848 C C . SER A 1 108 ? -23.070 6.650 21.596 1.00 96.50 108 SER A C 1
ATOM 850 O O . SER A 1 108 ? -23.822 6.594 20.622 1.00 96.50 108 SER A O 1
ATOM 852 N N . SER A 1 109 ? -23.514 6.754 22.851 1.00 94.38 109 SER A N 1
ATOM 853 C CA . SER A 1 109 ? -24.920 6.997 23.208 1.00 94.38 109 SER A CA 1
ATOM 854 C C . SER A 1 109 ? -25.321 8.471 23.072 1.00 94.38 109 SER A C 1
ATOM 856 O O . SER A 1 109 ? -26.507 8.778 23.052 1.00 94.38 109 SER A O 1
ATOM 858 N N . THR A 1 110 ? -24.354 9.390 22.967 1.00 94.44 110 THR A N 1
ATOM 859 C CA . THR A 1 110 ? -24.574 10.838 22.794 1.00 94.44 110 THR A CA 1
ATOM 860 C C . THR A 1 110 ? -23.719 11.375 21.639 1.00 94.44 110 THR A C 1
ATOM 862 O O . THR A 1 110 ? -22.719 12.065 21.864 1.00 94.44 110 THR A O 1
ATOM 865 N N . PRO A 1 111 ? -24.074 11.062 20.377 1.00 92.06 111 PRO A N 1
ATOM 866 C CA . PRO A 1 111 ? -23.226 11.314 19.205 1.00 92.06 111 PRO A CA 1
ATOM 867 C C . PRO A 1 111 ? -22.851 12.785 18.977 1.00 92.06 111 PRO A C 1
ATOM 869 O O . PRO A 1 111 ? -21.882 13.064 18.270 1.00 92.06 111 PRO A O 1
ATOM 872 N N . GLN A 1 112 ? -23.624 13.713 19.548 1.00 92.38 112 GLN A N 1
ATOM 873 C CA . GLN A 1 112 ? -23.414 15.159 19.474 1.00 92.38 112 GLN A CA 1
ATOM 874 C C . GLN A 1 112 ? -22.231 15.624 20.332 1.00 92.38 112 GLN A C 1
ATOM 876 O O . GLN A 1 112 ? -21.657 16.667 20.042 1.00 92.38 112 GLN A O 1
ATOM 881 N N . ASN A 1 113 ? -21.843 14.860 21.360 1.00 93.00 113 ASN A N 1
ATOM 882 C CA . ASN A 1 113 ? -20.671 15.153 22.179 1.00 93.00 113 ASN A CA 1
ATOM 883 C C . ASN A 1 113 ? -19.417 14.511 21.545 1.00 93.00 113 ASN A C 1
ATOM 885 O O . ASN A 1 113 ? -19.316 13.286 21.507 1.00 93.00 113 ASN A O 1
ATOM 889 N N . PRO A 1 114 ? -18.420 15.281 21.075 1.00 88.50 114 PRO A N 1
ATOM 890 C CA . PRO A 1 114 ? -17.215 14.712 20.466 1.00 88.50 114 PRO A CA 1
ATOM 891 C C . PRO A 1 114 ? -16.395 13.813 21.405 1.00 88.50 114 PRO A C 1
ATOM 893 O O . PRO A 1 114 ? -15.732 12.891 20.935 1.00 88.50 114 PRO A O 1
ATOM 896 N N . GLY A 1 115 ? -16.450 14.050 22.720 1.00 90.62 115 GLY A N 1
ATOM 897 C CA . GLY A 1 115 ? -15.714 13.275 23.723 1.00 90.62 115 GLY A CA 1
ATOM 898 C C . GLY A 1 115 ? -16.396 11.972 24.152 1.00 90.62 115 GLY A C 1
ATOM 899 O O . GLY A 1 115 ? -15.797 11.192 24.883 1.00 90.62 115 GLY A O 1
ATOM 900 N N . SER A 1 116 ? -17.633 11.711 23.714 1.00 93.12 116 SER A N 1
ATOM 901 C CA . SER A 1 116 ? -18.403 10.529 24.138 1.00 93.12 116 SER A CA 1
ATOM 902 C C . SER A 1 116 ? -18.115 9.271 23.310 1.00 93.12 116 SER A C 1
ATOM 904 O O . SER A 1 116 ? -18.622 8.192 23.617 1.00 93.12 116 SER A O 1
ATOM 906 N N . TRP A 1 117 ? -17.318 9.392 22.244 1.00 96.00 117 TRP A N 1
ATOM 907 C CA . TRP A 1 117 ? -16.993 8.285 21.351 1.00 96.00 117 TRP A CA 1
ATOM 908 C C . TRP A 1 117 ? -15.958 7.354 21.975 1.00 96.00 117 TRP A C 1
ATOM 910 O O . TRP A 1 117 ? -14.784 7.699 22.101 1.00 96.00 117 TRP A O 1
ATOM 920 N N . ARG A 1 118 ? -16.373 6.125 22.280 1.00 95.00 118 ARG A N 1
ATOM 921 C CA . ARG A 1 118 ? -15.479 5.055 22.735 1.00 95.00 118 ARG A CA 1
ATOM 922 C C . ARG A 1 118 ? -15.147 4.111 21.588 1.00 95.00 118 ARG A C 1
ATOM 924 O O . ARG A 1 118 ? -15.992 3.834 20.734 1.00 95.00 118 ARG A O 1
ATOM 931 N N . ARG A 1 119 ? -13.916 3.605 21.556 1.00 95.88 119 ARG A N 1
ATOM 932 C CA . ARG A 1 119 ? -13.511 2.590 20.579 1.00 95.88 119 ARG A CA 1
ATOM 933 C C . ARG A 1 119 ? -14.174 1.257 20.926 1.00 95.88 119 ARG A C 1
ATOM 935 O O . ARG A 1 119 ? -14.220 0.898 22.095 1.00 95.88 119 ARG A O 1
ATOM 942 N N . LEU A 1 120 ? -14.672 0.556 19.911 1.00 96.06 120 LEU A N 1
ATOM 943 C CA . LEU A 1 120 ? -15.151 -0.816 20.047 1.00 96.06 120 LEU A CA 1
ATOM 944 C C . LEU A 1 120 ? -14.006 -1.795 19.794 1.00 96.06 120 LEU A C 1
ATOM 946 O O . LEU A 1 120 ? -13.284 -1.665 18.793 1.00 96.06 120 LEU A O 1
ATOM 950 N N . ASP A 1 121 ? -13.889 -2.794 20.660 1.00 93.94 121 ASP A N 1
ATOM 951 C CA . ASP A 1 121 ? -12.951 -3.893 20.482 1.00 93.94 121 ASP A CA 1
ATOM 952 C C . ASP A 1 121 ? -13.380 -4.849 19.366 1.00 93.94 121 ASP A C 1
ATOM 954 O O . ASP A 1 121 ? -14.458 -4.762 18.759 1.00 93.94 121 ASP A O 1
ATOM 958 N N . ARG A 1 122 ? -12.479 -5.776 19.031 1.00 89.81 122 ARG A N 1
ATOM 959 C CA . ARG A 1 122 ? -12.731 -6.759 17.981 1.00 89.81 122 ARG A CA 1
ATOM 960 C C . ARG A 1 122 ? -13.944 -7.612 18.370 1.00 89.81 122 ARG A C 1
ATOM 962 O O . ARG A 1 122 ? -13.925 -8.284 19.390 1.00 89.81 122 ARG A O 1
ATOM 969 N N . TYR A 1 123 ? -14.972 -7.589 17.520 1.00 91.31 123 TYR A N 1
ATOM 970 C CA . TYR A 1 123 ? -16.271 -8.258 17.712 1.00 91.31 123 TYR A CA 1
ATOM 971 C C . TYR A 1 123 ? -17.167 -7.689 18.816 1.00 91.31 123 TYR A C 1
ATOM 973 O O . TYR A 1 123 ? -18.277 -8.190 19.002 1.00 91.31 123 TYR A O 1
ATOM 981 N N . GLU A 1 124 ? -16.761 -6.608 19.481 1.00 94.25 124 GLU A N 1
ATOM 982 C CA . GLU A 1 124 ? -17.635 -5.930 20.427 1.00 94.25 124 GLU A CA 1
ATOM 983 C C . GLU A 1 124 ? -18.861 -5.360 19.689 1.00 94.25 124 GLU A C 1
ATOM 985 O O . GLU A 1 124 ? -18.760 -4.714 18.626 1.00 94.25 124 GLU A O 1
ATOM 990 N N . LYS A 1 125 ? -20.045 -5.646 20.237 1.00 94.31 125 LYS A N 1
ATOM 991 C CA . LYS A 1 125 ? -21.312 -5.096 19.756 1.00 94.31 125 LYS A CA 1
ATOM 992 C C . LYS A 1 125 ? -21.572 -3.750 20.442 1.00 94.31 125 LYS A C 1
ATOM 994 O O . LYS A 1 125 ? -21.285 -3.622 21.630 1.00 94.31 125 LYS A O 1
ATOM 999 N N . PRO A 1 126 ? -22.118 -2.756 19.722 1.00 96.06 126 PRO A N 1
ATOM 1000 C CA . PRO A 1 126 ? -22.594 -1.538 20.365 1.00 96.06 126 PRO A CA 1
ATOM 1001 C C . PRO A 1 126 ? -23.692 -1.875 21.379 1.00 96.06 126 PRO A C 1
ATOM 1003 O O . PRO A 1 126 ? -24.463 -2.820 21.183 1.00 96.06 126 PRO A O 1
ATOM 1006 N N . LYS A 1 127 ? -23.764 -1.094 22.453 1.00 94.94 127 LYS A N 1
ATOM 1007 C CA . LYS A 1 127 ? -24.860 -1.173 23.420 1.00 94.94 127 LYS A CA 1
ATOM 1008 C C . LYS A 1 127 ? -26.162 -0.686 22.763 1.00 94.94 127 LYS A C 1
ATOM 1010 O O . LYS A 1 127 ? -26.109 0.095 21.809 1.00 94.94 127 LYS A O 1
ATOM 1015 N N . PRO A 1 128 ? -27.337 -1.113 23.258 1.00 94.31 128 PRO A N 1
ATOM 1016 C CA . PRO A 1 128 ? -28.614 -0.601 22.770 1.00 94.31 128 PRO A CA 1
ATOM 1017 C C . PRO A 1 128 ? -28.654 0.934 22.801 1.00 94.31 128 PRO A C 1
ATOM 1019 O O . PRO A 1 128 ? -28.268 1.546 23.794 1.00 94.31 128 PRO A O 1
ATOM 1022 N N . GLY A 1 129 ? -29.087 1.550 21.700 1.00 93.38 129 GLY A N 1
ATOM 1023 C CA . GLY A 1 129 ? -29.156 3.009 21.558 1.00 93.38 129 GLY A CA 1
ATOM 1024 C C . GLY A 1 129 ? -27.833 3.707 21.209 1.00 93.38 129 GLY A C 1
ATOM 1025 O O . GLY A 1 129 ? -27.846 4.906 20.941 1.00 93.38 129 GLY A O 1
ATOM 1026 N N . GLU A 1 130 ? -26.697 3.000 21.159 1.00 95.69 130 GLU A N 1
ATOM 1027 C CA . GLU A 1 130 ? -25.442 3.590 20.683 1.00 95.69 130 GLU A CA 1
ATOM 1028 C C . GLU A 1 130 ? -25.435 3.738 19.153 1.00 95.69 130 GLU A C 1
ATOM 1030 O O . GLU A 1 130 ? -25.745 2.812 18.400 1.00 95.69 130 GLU A O 1
ATOM 1035 N N . THR A 1 131 ? -24.985 4.898 18.677 1.00 96.31 131 THR A N 1
ATOM 1036 C CA . THR A 1 131 ? -24.654 5.113 17.264 1.00 96.31 131 THR A CA 1
ATOM 1037 C C . THR A 1 131 ? -23.228 4.656 16.997 1.00 96.31 131 THR A C 1
ATOM 1039 O O . THR A 1 131 ? -22.322 4.972 17.766 1.00 96.31 131 THR A O 1
ATOM 1042 N N . VAL A 1 132 ? -23.005 3.966 15.876 1.00 96.44 132 VAL A N 1
ATOM 1043 C CA . VAL A 1 132 ? -21.678 3.486 15.461 1.00 96.44 132 VAL A CA 1
ATOM 1044 C C . VAL A 1 132 ? -21.137 4.310 14.299 1.00 96.44 132 VAL A C 1
ATOM 1046 O O . VAL A 1 132 ? -21.856 4.600 13.345 1.00 96.44 132 VAL A O 1
ATOM 1049 N N . ARG A 1 133 ? -19.843 4.637 14.342 1.00 94.88 133 ARG A N 1
ATOM 1050 C CA . ARG A 1 133 ? -19.102 5.227 13.219 1.00 94.88 133 ARG A CA 1
ATOM 1051 C C . ARG A 1 133 ? -17.768 4.525 13.010 1.00 94.88 133 ARG A C 1
ATOM 1053 O O . ARG A 1 133 ? -17.124 4.080 13.958 1.00 94.88 133 ARG A O 1
ATOM 1060 N N . SER A 1 134 ? -17.345 4.456 11.754 1.00 94.31 134 SER A N 1
ATOM 1061 C CA . SER A 1 134 ? -16.010 3.994 11.374 1.00 94.31 134 SER A CA 1
ATOM 1062 C C . SER A 1 134 ? -15.108 5.200 11.137 1.00 94.31 134 SER A C 1
ATOM 1064 O O . SER A 1 134 ? -15.489 6.116 10.411 1.00 94.31 134 SER A O 1
ATOM 1066 N N . LYS A 1 135 ? -13.911 5.199 11.730 1.00 92.50 135 LYS A N 1
ATOM 1067 C CA . LYS A 1 135 ? -12.904 6.255 11.553 1.00 92.50 135 LYS A CA 1
ATOM 1068 C C . LYS A 1 135 ? -11.541 5.638 11.249 1.00 92.50 135 LYS A C 1
ATOM 1070 O O . LYS A 1 135 ? -11.193 4.596 11.807 1.00 92.50 135 LYS A O 1
ATOM 1075 N N . MET A 1 136 ? -10.763 6.297 10.392 1.00 93.88 136 MET A N 1
ATOM 1076 C CA . MET A 1 136 ? -9.358 5.949 10.187 1.00 93.88 136 MET A CA 1
ATOM 1077 C C . MET A 1 136 ? -8.566 6.244 11.465 1.00 93.88 136 MET A C 1
ATOM 1079 O O . MET A 1 136 ? -8.636 7.346 12.004 1.00 93.88 136 MET A O 1
ATOM 1083 N N . VAL A 1 137 ? -7.818 5.253 11.944 1.00 93.12 137 VAL A N 1
ATOM 1084 C CA . VAL A 1 137 ? -6.937 5.388 13.114 1.00 93.12 137 VAL A CA 1
ATOM 1085 C C . VAL A 1 137 ? -5.500 5.655 12.687 1.00 93.12 137 VAL A C 1
ATOM 1087 O O . VAL A 1 137 ? -4.826 6.477 13.294 1.00 93.12 137 VAL A O 1
ATOM 1090 N N . ARG A 1 138 ? -5.023 4.944 11.661 1.00 91.50 138 ARG A N 1
ATOM 1091 C CA . ARG A 1 138 ? -3.682 5.116 11.084 1.00 91.50 138 ARG A CA 1
ATOM 1092 C C . ARG A 1 138 ? -3.613 4.535 9.675 1.00 91.50 138 ARG A C 1
ATOM 1094 O O . ARG A 1 138 ? -4.480 3.747 9.303 1.00 91.50 138 ARG A O 1
ATOM 1101 N N . ALA A 1 139 ? -2.552 4.842 8.940 1.00 92.12 139 ALA A N 1
ATOM 1102 C CA . ALA A 1 139 ? -2.174 4.097 7.741 1.00 92.12 139 ALA A CA 1
ATOM 1103 C C . ALA A 1 139 ? -1.407 2.812 8.108 1.00 92.12 139 ALA A C 1
ATOM 1105 O O . ALA A 1 139 ? -0.766 2.724 9.159 1.00 92.12 139 ALA A O 1
ATOM 1106 N N . ILE A 1 140 ? -1.493 1.801 7.247 1.00 93.50 140 ILE A N 1
ATOM 1107 C CA . ILE A 1 140 ? -0.706 0.568 7.316 1.00 93.50 140 ILE A CA 1
ATOM 1108 C C . ILE A 1 140 ? -0.199 0.191 5.924 1.00 93.50 140 ILE A C 1
ATOM 1110 O O . ILE A 1 140 ? -0.801 0.557 4.914 1.00 93.50 140 ILE A O 1
ATOM 1114 N N . VAL A 1 141 ? 0.870 -0.601 5.890 1.00 92.94 141 VAL A N 1
ATOM 1115 C CA . VAL A 1 141 ? 1.294 -1.318 4.686 1.00 92.94 141 VAL A CA 1
ATOM 1116 C C . VAL A 1 141 ? 0.446 -2.576 4.536 1.00 92.94 141 VAL A C 1
ATOM 1118 O O . VAL A 1 141 ? 0.320 -3.365 5.476 1.00 92.94 141 VAL A O 1
ATOM 1121 N N . SER A 1 142 ? -0.133 -2.771 3.356 1.00 88.44 142 SER A N 1
ATOM 1122 C CA . SER A 1 142 ? -0.902 -3.962 3.008 1.00 88.44 142 SER A CA 1
ATOM 1123 C C . SER A 1 142 ? -0.310 -4.650 1.782 1.00 88.44 142 SER A C 1
ATOM 1125 O O . SER A 1 142 ? -0.035 -3.996 0.787 1.00 88.44 142 SER A O 1
ATOM 1127 N N . GLY A 1 143 ? -0.132 -5.973 1.847 1.00 80.00 143 GLY A N 1
ATOM 1128 C CA . GLY A 1 143 ? 0.406 -6.799 0.756 1.00 80.00 143 GLY A CA 1
ATOM 1129 C C . GLY A 1 143 ? -0.661 -7.575 -0.024 1.00 80.00 143 GLY A C 1
ATOM 1130 O O . GLY A 1 143 ? -0.406 -8.700 -0.459 1.00 80.00 143 GLY A O 1
ATOM 1131 N N . HIS A 1 144 ? -1.897 -7.068 -0.088 1.00 76.25 144 HIS A N 1
ATOM 1132 C CA . HIS A 1 144 ? -3.015 -7.833 -0.651 1.00 76.25 144 HIS A CA 1
ATOM 1133 C C . HIS A 1 144 ? -3.011 -7.905 -2.172 1.00 76.25 144 HIS A C 1
ATOM 1135 O O . HIS A 1 144 ? -3.608 -8.832 -2.714 1.00 76.25 144 HIS A O 1
ATOM 1141 N N . GLU A 1 145 ? -2.354 -6.971 -2.843 1.00 80.88 145 GLU A N 1
ATOM 1142 C CA . GLU A 1 145 ? -2.335 -6.890 -4.294 1.00 80.88 145 GLU A CA 1
ATOM 1143 C C . GLU A 1 145 ? -1.313 -7.845 -4.898 1.00 80.88 145 GLU A C 1
ATOM 1145 O O . GLU A 1 145 ? -0.217 -8.016 -4.370 1.00 80.88 145 GLU A O 1
ATOM 1150 N N . LYS A 1 146 ? -1.708 -8.544 -5.962 1.00 81.19 146 LYS A N 1
ATOM 1151 C CA . LYS A 1 146 ? -0.928 -9.619 -6.574 1.00 81.19 146 LYS A CA 1
ATOM 1152 C C . LYS A 1 146 ? -1.001 -9.540 -8.099 1.00 81.19 146 LYS A C 1
ATOM 1154 O O . LYS A 1 146 ? -2.087 -9.302 -8.640 1.00 81.19 146 LYS A O 1
ATOM 1159 N N . LEU A 1 147 ? 0.124 -9.806 -8.761 1.00 76.50 147 LEU A N 1
ATOM 1160 C CA . LEU A 1 147 ? 0.234 -9.901 -10.222 1.00 76.50 147 LEU A CA 1
ATOM 1161 C C . LEU A 1 147 ? -0.288 -11.234 -10.796 1.00 76.50 147 LEU A C 1
ATOM 1163 O O . LEU A 1 147 ? -0.246 -12.252 -10.094 1.00 76.50 147 LEU A O 1
ATOM 1167 N N . PRO A 1 148 ? -0.723 -11.253 -12.075 1.00 72.88 148 PRO A N 1
ATOM 1168 C CA . PRO A 1 148 ? -0.951 -12.482 -12.834 1.00 72.88 148 PRO A CA 1
ATOM 1169 C C . PRO A 1 148 ? 0.336 -13.293 -12.990 1.00 72.88 148 PRO A C 1
ATOM 1171 O O . PRO A 1 148 ? 1.436 -12.745 -12.966 1.00 72.88 148 PRO A O 1
ATOM 1174 N N . ILE A 1 149 ? 0.194 -14.597 -13.227 1.00 72.25 149 ILE A N 1
ATOM 11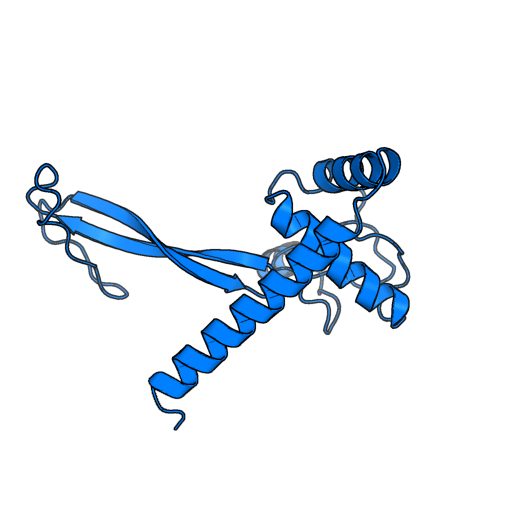75 C CA . ILE A 1 149 ? 1.298 -15.437 -13.711 1.00 72.25 149 ILE A CA 1
ATOM 1176 C C . ILE A 1 149 ? 1.737 -14.937 -15.099 1.00 72.25 149 ILE A C 1
ATOM 1178 O O . ILE A 1 149 ? 0.893 -14.635 -15.948 1.00 72.25 149 ILE A O 1
ATOM 1182 N N . GLY A 1 150 ? 3.055 -14.853 -15.321 1.00 57.31 150 GLY A N 1
ATOM 1183 C CA . GLY A 1 150 ? 3.647 -14.417 -16.589 1.00 57.31 150 GLY A CA 1
ATOM 1184 C C . GLY A 1 150 ? 3.072 -15.181 -17.787 1.00 57.31 150 GLY A C 1
ATOM 1185 O O . GLY A 1 150 ? 2.992 -16.407 -17.764 1.00 57.31 150 GLY A O 1
ATOM 1186 N N . GLY A 1 151 ? 2.635 -14.444 -18.812 1.00 54.28 151 GLY A N 1
ATOM 1187 C CA . GLY A 1 151 ? 2.067 -14.992 -20.051 1.00 54.28 151 GLY A CA 1
ATOM 1188 C C . GLY A 1 151 ? 0.540 -14.939 -20.173 1.00 54.28 151 GLY A C 1
ATOM 1189 O O . GLY A 1 151 ? 0.026 -15.164 -21.263 1.00 54.28 151 GLY A O 1
ATOM 1190 N N . GLN A 1 152 ? -0.203 -14.590 -19.116 1.00 50.97 152 GLN A N 1
ATOM 1191 C CA . GLN A 1 152 ? -1.647 -14.338 -19.220 1.00 50.97 152 GLN A CA 1
ATOM 1192 C C . GLN A 1 152 ? -1.944 -12.850 -19.040 1.00 50.97 152 GLN A C 1
ATOM 1194 O O . GLN A 1 152 ? -2.282 -12.381 -17.953 1.00 50.97 152 GLN A O 1
ATOM 1199 N N . GLY A 1 153 ? -1.788 -12.095 -20.131 1.00 51.38 153 GLY A N 1
ATOM 1200 C CA . GLY A 1 153 ? -2.350 -10.754 -20.230 1.00 51.38 153 GLY A CA 1
ATOM 1201 C C . GLY A 1 153 ? -3.863 -10.836 -20.045 1.00 51.38 153 GLY A C 1
ATOM 1202 O O . GLY A 1 153 ? -4.539 -11.627 -20.699 1.00 51.38 153 GLY A O 1
ATOM 1203 N N . MET A 1 154 ? -4.396 -10.050 -19.118 1.00 52.97 154 MET A N 1
ATOM 1204 C CA . MET A 1 154 ? -5.835 -9.937 -18.927 1.00 52.97 154 MET A CA 1
ATOM 1205 C C . MET A 1 154 ? -6.343 -8.873 -19.901 1.00 52.97 154 MET A C 1
ATOM 1207 O O . MET A 1 154 ? -6.207 -7.680 -19.638 1.00 52.97 154 MET A O 1
ATOM 1211 N N . THR A 1 155 ? -6.881 -9.285 -21.049 1.00 49.25 155 THR A N 1
ATOM 1212 C CA . THR A 1 155 ? -7.735 -8.395 -21.845 1.00 49.25 155 THR A CA 1
ATOM 1213 C C . THR A 1 155 ? -8.974 -8.091 -21.009 1.00 49.25 155 THR A C 1
ATOM 1215 O O . THR A 1 155 ? -9.626 -9.017 -20.523 1.00 49.25 155 THR A O 1
ATOM 1218 N N . ARG A 1 156 ? -9.209 -6.800 -20.756 1.00 46.50 156 ARG A N 1
ATOM 1219 C CA . ARG A 1 156 ? -10.397 -6.308 -20.050 1.00 46.50 156 ARG A CA 1
ATOM 1220 C C . ARG A 1 156 ? -11.683 -6.713 -20.755 1.00 46.50 156 ARG A C 1
ATOM 1222 O O . ARG A 1 156 ? -11.665 -6.741 -22.003 1.00 46.50 156 ARG A O 1
#

Sequence (156 aa):
MATDEEARAARDARLQQLHERLTAAVDQLVSGEDWKRALEFAARFRAKSFNNTLLIWAQHLDLYEAGRTSAPEPTFVAGYKQWKALGRSPLAGGSMQIFAPLMARFASSTPQNPGSWRRLDRYEKPKPGETVRSKMVRAIVSGHEKLPIGGQGMTR

Secondary structure (DSSP, 8-state):
---HHHHHHHHHHHHHHHHHHHHHHHHT--SHHHHHHHHHHHHHTTTS-HHHHHHHHHHHHHHHHTTS-S-SS-S--EEHHHHHHTT--EEEEEEEEEEEEEEEEEEESSTTSGGG-EEPPTTPPPPTT-EEEEEEEEEEEEEEEEEEPTT-----

Organism: Micrococcus luteus (NCBI:txid1270)

Radius of gyration: 19.74 Å; chains: 1; bounding box: 44×36×46 Å

Foldseek 3Di:
DQPPVNVVVVFVVVVVVLVVLLVVLVVVCPDPVSVVVLVVQVVLVVVDDSSQSSQLLSLLCVCVVVVQAVDNGFQDKAFQVVCVVVVAGFRDVQFTKGKDFDKWKWKALCVVDPVRTDTADDVRDHDPNIDMDIDGPDIGIDRGITGGRHPDRDDD